Protein AF-A0A2M6Y3N1-F1 (afdb_monomer_lite)

Sequence (151 aa):
MEALLSRNYEGGIIRLTRPLAPGVSCVNVNDPTFSDLAGVLTGVKPVTYTPCSREKLPGFKALCEKLGLKYLPAEKFAGRNCFHMRRQKEVFFIGRDLKTLKTAALIWKNPSNIDRWSGMLGYPACCVRMHSEWLDTMGHGPDLVEMAFRN

Structure (mmCIF, N/CA/C/O backbone):
data_AF-A0A2M6Y3N1-F1
#
_entry.id   AF-A0A2M6Y3N1-F1
#
loop_
_atom_site.group_PDB
_atom_site.id
_atom_site.type_symbol
_atom_site.label_atom_id
_atom_site.label_alt_id
_atom_site.label_comp_id
_atom_site.label_asym_id
_atom_site.label_entity_id
_atom_site.label_seq_id
_atom_site.pdbx_PDB_ins_code
_atom_site.Cartn_x
_atom_site.Cartn_y
_atom_site.Cartn_z
_atom_site.occupancy
_atom_site.B_iso_or_equiv
_atom_site.auth_seq_id
_atom_site.auth_comp_id
_atom_site.auth_asym_id
_atom_site.auth_atom_id
_atom_site.pdbx_PDB_model_num
ATOM 1 N N . MET A 1 1 ? -20.185 0.373 -26.420 1.00 35.53 1 MET A N 1
ATOM 2 C CA . MET A 1 1 ? -19.435 0.305 -25.143 1.00 35.53 1 MET A CA 1
ATOM 3 C C . MET A 1 1 ? -19.287 1.678 -24.466 1.00 35.53 1 MET A C 1
ATOM 5 O O . MET A 1 1 ? -18.917 1.723 -23.304 1.00 35.53 1 MET A O 1
ATOM 9 N N . GLU A 1 2 ? -19.648 2.784 -25.131 1.00 28.80 2 GLU A N 1
ATOM 10 C CA . GLU A 1 2 ? -19.553 4.155 -24.587 1.00 28.80 2 GLU A CA 1
ATOM 11 C C . GLU A 1 2 ? -20.664 4.531 -23.583 1.00 28.80 2 GLU A C 1
ATOM 13 O O . GLU A 1 2 ? -20.460 5.373 -22.713 1.00 28.80 2 GLU A O 1
ATOM 18 N N . ALA A 1 3 ? -21.827 3.870 -23.626 1.00 30.92 3 ALA A N 1
ATOM 19 C CA . ALA A 1 3 ? -22.984 4.236 -22.798 1.00 30.92 3 ALA A CA 1
ATOM 20 C C . ALA A 1 3 ? -22.883 3.833 -21.308 1.00 30.92 3 ALA A C 1
ATOM 22 O O . ALA A 1 3 ? -23.647 4.335 -20.486 1.00 30.92 3 ALA A O 1
ATOM 23 N N . LEU A 1 4 ? -21.951 2.942 -20.940 1.00 33.91 4 LEU A N 1
ATOM 24 C CA . LEU A 1 4 ? -21.738 2.511 -19.547 1.00 33.91 4 LEU A CA 1
ATOM 25 C C . LEU A 1 4 ? -20.811 3.450 -18.760 1.00 33.91 4 LEU A C 1
ATOM 27 O O . LEU A 1 4 ? -20.816 3.421 -17.531 1.00 33.91 4 LEU A O 1
ATOM 31 N N . LEU A 1 5 ? -20.036 4.286 -19.456 1.00 39.22 5 LEU A N 1
ATOM 32 C CA . LEU A 1 5 ? -19.028 5.143 -18.837 1.00 39.22 5 LEU A CA 1
ATOM 33 C C . LEU A 1 5 ? -19.549 6.552 -18.536 1.00 39.22 5 LEU A C 1
ATOM 35 O O . LEU A 1 5 ? -19.059 7.168 -17.606 1.00 39.22 5 LEU A O 1
ATOM 39 N N . SER A 1 6 ? -20.568 7.069 -19.229 1.00 41.03 6 SER A N 1
ATOM 40 C CA . SER A 1 6 ? -20.973 8.478 -19.065 1.00 41.03 6 SER A CA 1
ATOM 41 C C . SER A 1 6 ? -21.808 8.784 -17.813 1.00 41.03 6 SER A C 1
ATOM 43 O O . SER A 1 6 ? -21.851 9.931 -17.381 1.00 41.03 6 SER A O 1
ATOM 45 N N . ARG A 1 7 ? -22.454 7.786 -17.188 1.00 43.94 7 ARG A N 1
ATOM 46 C CA . ARG A 1 7 ? -23.367 8.009 -16.042 1.00 43.94 7 ARG A CA 1
ATOM 47 C C . ARG A 1 7 ? -22.713 7.957 -14.657 1.00 43.94 7 ARG A C 1
ATOM 49 O O . ARG A 1 7 ? -23.372 8.266 -13.672 1.00 43.94 7 ARG A O 1
ATOM 56 N N . ASN A 1 8 ? -21.440 7.572 -14.568 1.00 49.50 8 ASN A N 1
ATOM 57 C CA . ASN A 1 8 ? -20.750 7.354 -13.288 1.00 49.50 8 ASN A CA 1
ATOM 58 C C . ASN A 1 8 ? -19.685 8.410 -12.959 1.00 49.50 8 ASN A C 1
ATOM 60 O O . ASN A 1 8 ? -18.940 8.205 -12.007 1.00 49.50 8 ASN A O 1
ATOM 64 N N . TYR A 1 9 ? -19.604 9.506 -13.720 1.00 44.91 9 TYR A N 1
ATOM 65 C CA . TYR A 1 9 ? -18.562 10.530 -13.594 1.00 44.91 9 TYR A CA 1
ATOM 66 C C . TYR A 1 9 ? -19.181 11.923 -13.429 1.00 44.91 9 TYR A C 1
ATOM 68 O O . TYR A 1 9 ? -19.105 12.760 -14.320 1.00 44.91 9 TYR A O 1
ATOM 76 N N . GLU A 1 10 ? -19.777 12.200 -12.272 1.00 48.34 10 GLU A N 1
ATOM 77 C CA . GLU A 1 10 ? -20.081 13.580 -11.874 1.00 48.34 10 GLU A CA 1
ATOM 78 C C . GLU A 1 10 ? -19.027 14.045 -10.861 1.00 48.34 10 GLU A C 1
ATOM 80 O O . GLU A 1 10 ? -18.773 13.382 -9.855 1.00 48.34 10 GLU A O 1
ATOM 85 N N . GLY A 1 11 ? -18.359 15.169 -11.144 1.00 56.72 11 GLY A N 1
ATOM 86 C CA . GLY A 1 11 ? -17.436 15.826 -10.205 1.00 56.72 11 GLY A CA 1
ATOM 87 C C . GLY A 1 11 ? -16.145 15.064 -9.875 1.00 56.72 11 GLY A C 1
ATOM 88 O O . GLY A 1 11 ? -15.519 15.337 -8.853 1.00 56.72 11 GLY A O 1
ATOM 89 N N . GLY A 1 12 ? -15.736 14.102 -10.708 1.00 63.59 12 GLY A N 1
ATOM 90 C CA . GLY A 1 12 ? -14.543 13.290 -10.454 1.00 63.59 12 GLY A CA 1
ATOM 91 C C . GLY A 1 12 ? -14.743 12.229 -9.369 1.00 63.59 12 GLY A C 1
ATOM 92 O O . GLY A 1 12 ? -13.796 11.859 -8.677 1.00 63.59 12 GLY A O 1
ATOM 93 N N . ILE A 1 13 ? -15.968 11.734 -9.202 1.00 66.75 13 ILE A N 1
ATOM 94 C CA . ILE A 1 13 ? -16.301 10.643 -8.287 1.00 66.75 13 ILE A CA 1
ATOM 95 C C . ILE A 1 13 ? -16.868 9.474 -9.096 1.00 66.75 13 ILE A C 1
ATOM 97 O O . ILE A 1 13 ? -17.867 9.644 -9.784 1.00 66.75 13 ILE A O 1
ATOM 101 N N . ILE A 1 14 ? -16.261 8.291 -8.975 1.00 65.88 14 ILE A N 1
ATOM 102 C CA . ILE A 1 14 ? -16.770 7.020 -9.501 1.00 65.88 14 ILE A CA 1
ATOM 103 C C . ILE A 1 14 ? -17.722 6.429 -8.469 1.00 65.88 14 ILE A C 1
ATOM 105 O O . ILE A 1 14 ? -17.310 6.077 -7.360 1.00 65.88 14 ILE A O 1
ATOM 109 N N . ARG A 1 15 ? -18.996 6.277 -8.833 1.00 75.00 15 ARG A N 1
ATOM 110 C CA . ARG A 1 15 ? -19.938 5.458 -8.059 1.00 75.00 15 ARG A CA 1
ATOM 111 C C . ARG A 1 15 ? -19.688 3.984 -8.353 1.00 75.00 15 ARG A C 1
ATOM 113 O O . ARG A 1 15 ? -19.623 3.567 -9.506 1.00 75.00 15 ARG A O 1
ATOM 120 N N . LEU A 1 16 ? -19.542 3.196 -7.299 1.00 68.75 16 LEU A N 1
ATOM 121 C CA . LEU A 1 16 ? -19.284 1.770 -7.398 1.00 68.75 16 LEU A CA 1
ATOM 122 C C . LEU A 1 16 ? -20.607 1.032 -7.606 1.00 68.75 16 LEU A C 1
ATOM 124 O O . LEU A 1 16 ? -21.568 1.248 -6.869 1.00 68.75 16 LEU A O 1
ATOM 128 N N . THR A 1 17 ? -20.648 0.124 -8.579 1.00 71.25 17 THR A N 1
ATOM 129 C CA . THR A 1 17 ? -21.826 -0.721 -8.850 1.00 71.25 17 THR A CA 1
ATOM 130 C C . THR A 1 17 ? -22.160 -1.657 -7.688 1.00 71.25 17 THR A C 1
ATOM 132 O O . THR A 1 17 ? -23.316 -2.032 -7.507 1.00 71.25 17 THR A O 1
ATOM 135 N N . ARG A 1 18 ? -21.160 -2.008 -6.873 1.00 69.44 18 ARG A N 1
ATOM 136 C CA . ARG A 1 18 ? -21.315 -2.653 -5.565 1.00 69.44 18 ARG A CA 1
ATOM 137 C C . ARG A 1 18 ? -20.438 -1.931 -4.538 1.00 69.44 18 ARG A C 1
ATOM 139 O O . ARG A 1 18 ? -19.281 -1.655 -4.856 1.00 69.44 18 ARG A O 1
ATOM 146 N N . PRO A 1 19 ? -20.938 -1.639 -3.323 1.00 69.69 19 PRO A N 1
ATOM 147 C CA . PRO A 1 19 ? -20.108 -1.064 -2.269 1.00 69.69 19 PRO A CA 1
ATOM 148 C C . PRO A 1 19 ? -18.912 -1.969 -1.941 1.00 69.69 19 PRO A C 1
ATOM 150 O O . PRO A 1 19 ? -19.077 -3.182 -1.832 1.00 69.69 19 PRO A O 1
ATOM 153 N N . LEU A 1 20 ? -17.724 -1.384 -1.751 1.00 68.50 20 LEU A N 1
ATOM 154 C CA . LEU A 1 20 ? -16.526 -2.126 -1.315 1.00 68.50 20 LEU A CA 1
ATOM 155 C C . LEU A 1 20 ? -16.633 -2.566 0.151 1.00 68.50 20 LEU A C 1
ATOM 157 O O . LEU A 1 20 ? -16.066 -3.579 0.545 1.00 68.50 20 LEU A O 1
ATOM 161 N N . ALA A 1 21 ? -17.364 -1.787 0.945 1.00 65.31 21 ALA A N 1
ATOM 162 C CA . ALA A 1 21 ? -17.727 -2.050 2.330 1.00 65.31 21 ALA A CA 1
ATOM 163 C C . ALA A 1 21 ? -18.967 -1.212 2.695 1.00 65.31 21 ALA A C 1
ATOM 165 O O . ALA A 1 21 ? -19.319 -0.286 1.949 1.00 65.31 21 ALA A O 1
ATOM 166 N N . PRO A 1 22 ? -19.626 -1.476 3.840 1.00 69.88 22 PRO A N 1
ATOM 167 C CA . PRO A 1 22 ? -20.684 -0.608 4.349 1.00 69.88 22 PRO A CA 1
ATOM 168 C C . PRO A 1 22 ? -20.238 0.863 4.400 1.00 69.88 22 PRO A C 1
ATOM 170 O O . PRO A 1 22 ? -19.264 1.225 5.061 1.00 69.88 22 PRO A O 1
ATOM 173 N N . GLY A 1 23 ? -20.940 1.724 3.659 1.00 69.62 23 GLY A N 1
ATOM 174 C CA . GLY A 1 23 ? -20.630 3.155 3.569 1.00 69.62 23 GLY A CA 1
ATOM 175 C C . GLY A 1 23 ? -19.465 3.532 2.643 1.00 69.62 23 GLY A C 1
ATOM 176 O O . GLY A 1 23 ? -19.049 4.687 2.672 1.00 69.62 23 GLY A O 1
ATOM 177 N N . VAL A 1 24 ? -18.948 2.605 1.825 1.00 70.81 24 VAL A N 1
ATOM 178 C CA . VAL A 1 24 ? -17.944 2.871 0.775 1.00 70.81 24 VAL A CA 1
ATOM 179 C C . VAL A 1 24 ? -18.531 2.501 -0.590 1.00 70.81 24 VAL A C 1
ATOM 181 O O . VAL A 1 24 ? -18.318 1.405 -1.107 1.00 70.81 24 VAL A O 1
ATOM 184 N N . SER A 1 25 ? -19.321 3.412 -1.159 1.00 77.31 25 SER A N 1
ATOM 185 C CA . SER A 1 25 ? -20.031 3.234 -2.439 1.00 77.31 25 SER A CA 1
ATOM 186 C C . SER A 1 25 ? -19.552 4.173 -3.548 1.00 77.31 25 SER A C 1
ATOM 188 O O . SER A 1 25 ? -20.066 4.127 -4.664 1.00 77.31 25 SER A O 1
ATOM 190 N N . CYS A 1 26 ? -18.567 5.022 -3.266 1.00 73.75 26 CYS A N 1
ATOM 191 C CA . CYS A 1 26 ? -17.975 5.918 -4.243 1.00 73.75 26 CYS A CA 1
ATOM 192 C C . CYS A 1 26 ? -16.493 6.165 -3.946 1.00 73.75 26 CYS A C 1
ATOM 194 O O . CYS A 1 26 ? -16.051 6.034 -2.804 1.00 73.75 26 CYS A O 1
ATOM 196 N N . VAL A 1 27 ? -15.733 6.515 -4.981 1.00 68.56 27 VAL A N 1
ATOM 197 C CA . VAL A 1 27 ? -14.300 6.832 -4.905 1.00 68.56 27 VAL A CA 1
ATOM 198 C C . VAL A 1 27 ? -13.961 8.004 -5.812 1.00 68.56 27 VAL A C 1
ATOM 200 O O . VAL A 1 27 ? -14.679 8.263 -6.769 1.00 68.56 27 VAL A O 1
ATOM 203 N N . ASN A 1 28 ? -12.881 8.730 -5.536 1.00 65.81 28 ASN A N 1
ATOM 204 C CA . ASN A 1 28 ? -12.460 9.838 -6.392 1.00 65.81 28 ASN A CA 1
ATOM 205 C C . ASN A 1 28 ? -11.634 9.317 -7.585 1.00 65.81 28 ASN A C 1
ATOM 207 O O . ASN A 1 28 ? -10.714 8.528 -7.389 1.00 65.81 28 ASN A O 1
ATOM 211 N N . VAL A 1 29 ? -11.932 9.773 -8.807 1.00 55.56 29 VAL A N 1
ATOM 212 C CA . VAL A 1 29 ? -11.215 9.397 -10.047 1.00 55.56 29 VAL A CA 1
ATOM 213 C C . VAL A 1 29 ? -9.748 9.816 -10.021 1.00 55.56 29 VAL A C 1
ATOM 215 O O . VAL A 1 29 ? -8.907 9.174 -10.638 1.00 55.56 29 VAL A O 1
ATOM 218 N N . ASN A 1 30 ? -9.444 10.896 -9.300 1.00 51.62 30 ASN A N 1
ATOM 219 C CA . ASN A 1 30 ? -8.103 11.443 -9.153 1.00 51.62 30 ASN A CA 1
ATOM 220 C C . ASN A 1 30 ? -7.402 10.895 -7.914 1.00 51.62 30 ASN A C 1
ATOM 222 O O . ASN A 1 30 ? -6.412 11.483 -7.479 1.00 51.62 30 ASN A O 1
ATOM 226 N N . ASP A 1 31 ? -7.921 9.832 -7.299 1.00 58.97 31 ASP A N 1
ATOM 227 C CA . ASP A 1 31 ? -7.184 9.123 -6.269 1.00 58.97 31 ASP A CA 1
ATOM 228 C C . ASP A 1 31 ? -6.217 8.145 -6.957 1.00 58.97 31 ASP A C 1
ATOM 230 O O . ASP A 1 31 ? -6.634 7.051 -7.349 1.00 58.97 31 ASP A O 1
ATOM 234 N N . PRO A 1 32 ? -4.925 8.504 -7.128 1.00 45.78 32 PRO A N 1
ATOM 235 C CA . PRO A 1 32 ? -3.952 7.632 -7.785 1.00 45.78 32 PRO A CA 1
ATOM 236 C C . PRO A 1 32 ? -3.752 6.318 -7.024 1.00 45.78 32 PRO A C 1
ATOM 238 O O . PRO A 1 32 ? -3.102 5.416 -7.535 1.00 45.78 32 PRO A O 1
ATOM 241 N N . THR A 1 33 ? -4.298 6.202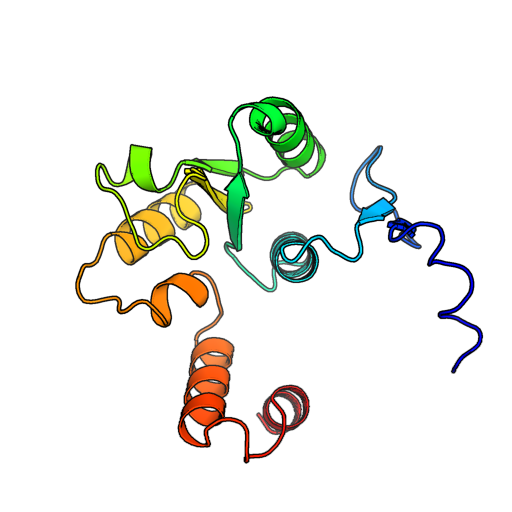 -5.808 1.00 61.62 33 THR A N 1
ATOM 242 C CA . THR A 1 33 ? -4.221 4.996 -4.990 1.00 61.62 33 THR A CA 1
ATOM 243 C C . THR A 1 33 ? -5.423 4.069 -5.146 1.00 61.62 33 THR A C 1
ATOM 245 O O . THR A 1 33 ? -5.412 2.986 -4.567 1.00 61.62 33 THR A O 1
ATOM 248 N N . PHE A 1 34 ? -6.440 4.426 -5.945 1.00 62.66 34 PHE A N 1
ATOM 249 C CA . PHE A 1 34 ? -7.643 3.600 -6.092 1.00 62.66 34 PHE A CA 1
ATOM 250 C C . PHE A 1 34 ? -7.379 2.258 -6.786 1.00 62.66 34 PHE A C 1
ATOM 252 O O . PHE A 1 34 ? -7.846 1.230 -6.298 1.00 62.66 34 PHE A O 1
ATOM 259 N N . SER A 1 35 ? -6.613 2.236 -7.882 1.00 61.47 35 SER A N 1
ATOM 260 C CA . SER A 1 35 ? -6.247 0.988 -8.574 1.00 61.47 35 SER A CA 1
ATOM 261 C C . SER A 1 35 ? -5.463 0.053 -7.654 1.00 61.47 35 SER A C 1
ATOM 263 O O . SER A 1 35 ? -5.746 -1.143 -7.572 1.00 61.47 35 SER A O 1
ATOM 265 N N . ASP A 1 36 ? -4.528 0.607 -6.886 1.00 70.75 36 ASP A N 1
ATOM 266 C CA . ASP A 1 36 ? -3.732 -0.176 -5.956 1.00 70.75 36 ASP A CA 1
ATOM 267 C C . ASP A 1 36 ? -4.532 -0.643 -4.734 1.00 70.75 36 ASP A C 1
ATOM 269 O O . ASP A 1 36 ? -4.355 -1.772 -4.275 1.00 70.75 36 ASP A O 1
ATOM 273 N N . LEU A 1 37 ? -5.441 0.193 -4.224 1.00 75.88 37 LEU A N 1
ATOM 274 C CA . LEU A 1 37 ? -6.369 -0.172 -3.158 1.00 75.88 37 LEU A CA 1
ATOM 275 C C . LEU A 1 37 ? -7.322 -1.276 -3.626 1.00 75.88 37 LEU A C 1
ATOM 277 O O . LEU A 1 37 ? -7.543 -2.235 -2.892 1.00 75.88 37 LEU A O 1
ATOM 281 N N . ALA A 1 38 ? -7.828 -1.198 -4.859 1.00 73.00 38 ALA A N 1
ATOM 282 C CA . ALA A 1 38 ? -8.616 -2.262 -5.474 1.00 73.00 38 ALA A CA 1
ATOM 283 C C . ALA A 1 38 ? -7.801 -3.560 -5.596 1.00 73.00 38 ALA A C 1
ATOM 285 O O . ALA A 1 38 ? -8.315 -4.635 -5.285 1.00 73.00 38 ALA A O 1
ATOM 286 N N . GLY A 1 39 ? -6.515 -3.472 -5.947 1.00 73.56 39 GLY A N 1
ATOM 287 C CA . GLY A 1 39 ? -5.594 -4.610 -5.929 1.00 73.56 39 GLY A CA 1
ATOM 288 C C . GLY A 1 39 ? -5.487 -5.267 -4.548 1.00 73.56 39 GLY A C 1
ATOM 289 O O . GLY A 1 39 ? -5.552 -6.490 -4.436 1.00 73.56 39 GLY A O 1
ATOM 290 N N . VAL A 1 40 ? -5.404 -4.475 -3.476 1.00 79.88 40 VAL A N 1
ATOM 291 C CA . VAL A 1 40 ? -5.380 -4.993 -2.093 1.00 79.88 40 VAL A CA 1
ATOM 292 C C . VAL A 1 40 ? -6.720 -5.595 -1.670 1.00 79.88 40 VAL A C 1
ATOM 294 O O . VAL A 1 40 ? -6.777 -6.650 -1.026 1.00 79.88 40 VAL A O 1
ATOM 297 N N . LEU A 1 41 ? -7.821 -4.957 -2.056 1.00 79.56 41 LEU A N 1
ATOM 298 C CA . LEU A 1 41 ? -9.169 -5.418 -1.739 1.00 79.56 41 LEU A CA 1
ATOM 299 C C . LEU A 1 41 ? -9.547 -6.692 -2.494 1.00 79.56 41 LEU A C 1
ATOM 301 O O . LEU A 1 41 ? -10.277 -7.508 -1.947 1.00 79.56 41 LEU A O 1
ATOM 305 N N . THR A 1 42 ? -9.020 -6.911 -3.694 1.00 76.25 42 THR A N 1
ATOM 306 C CA . THR A 1 42 ? -9.233 -8.145 -4.473 1.00 76.25 42 THR A CA 1
ATOM 307 C C . THR A 1 42 ? -8.231 -9.250 -4.134 1.00 76.25 42 THR A C 1
ATOM 309 O O . THR A 1 42 ? -8.415 -10.388 -4.550 1.00 76.25 42 THR A O 1
ATOM 312 N N . GLY A 1 43 ? -7.189 -8.943 -3.353 1.00 76.06 43 GLY A N 1
ATOM 313 C CA . GLY A 1 43 ? -6.123 -9.886 -3.006 1.00 76.06 43 GLY A CA 1
ATOM 314 C C . GLY A 1 43 ? -5.057 -10.054 -4.093 1.00 76.06 43 GLY A C 1
ATOM 315 O O . GLY A 1 43 ? -4.088 -10.773 -3.875 1.00 76.06 43 GLY A O 1
ATOM 316 N N . VAL A 1 44 ? -5.194 -9.356 -5.225 1.00 74.31 44 VAL A N 1
ATOM 317 C CA . VAL A 1 44 ? -4.193 -9.314 -6.302 1.00 74.31 44 VAL A CA 1
ATOM 318 C C . VAL A 1 44 ? -2.883 -8.694 -5.810 1.00 74.31 44 VAL A C 1
ATOM 320 O O . VAL A 1 44 ? -1.801 -9.121 -6.210 1.00 74.31 44 VAL A O 1
ATOM 323 N N . LYS A 1 45 ? -2.969 -7.705 -4.912 1.00 75.62 45 LYS A N 1
ATOM 324 C CA . LYS A 1 45 ? -1.809 -7.058 -4.293 1.00 75.62 45 LYS A CA 1
ATOM 325 C C . LYS A 1 45 ? -1.796 -7.317 -2.786 1.00 75.62 45 LYS A C 1
ATOM 327 O O . LYS A 1 45 ? -2.749 -6.958 -2.102 1.00 75.62 45 LYS A O 1
ATOM 332 N N . PRO A 1 46 ? -0.729 -7.887 -2.213 1.00 81.25 46 PRO A N 1
ATOM 333 C CA . PRO A 1 46 ? -0.620 -8.037 -0.763 1.00 81.25 46 PRO A CA 1
ATOM 334 C C . PRO A 1 46 ? -0.527 -6.703 -0.000 1.00 81.25 46 PRO A C 1
ATOM 336 O O . PRO A 1 46 ? -0.994 -6.623 1.140 1.00 81.25 46 PRO A O 1
ATOM 339 N N . VAL A 1 47 ? 0.085 -5.674 -0.602 1.00 85.62 47 VAL A N 1
ATOM 340 C CA . VAL A 1 47 ? 0.319 -4.350 0.002 1.00 85.62 47 VAL A CA 1
ATOM 341 C C . VAL A 1 47 ? 0.212 -3.257 -1.061 1.00 85.62 47 VAL A C 1
ATOM 343 O O . VAL A 1 47 ? 0.585 -3.464 -2.214 1.00 85.62 47 VAL A O 1
ATOM 346 N N . THR A 1 48 ? -0.261 -2.083 -0.654 1.00 84.75 48 THR A N 1
ATOM 347 C CA . THR A 1 48 ? -0.068 -0.817 -1.373 1.00 84.75 48 THR A CA 1
ATOM 348 C C . THR A 1 48 ? 0.481 0.256 -0.432 1.00 84.75 48 THR A C 1
ATOM 350 O O . THR A 1 48 ? 0.533 0.047 0.781 1.00 84.75 48 THR A O 1
ATOM 353 N N . TYR A 1 49 ? 0.873 1.409 -0.968 1.00 82.69 49 TYR A N 1
ATOM 354 C CA . TYR A 1 49 ? 1.241 2.581 -0.194 1.00 82.69 49 TYR A CA 1
ATOM 355 C C . TYR A 1 49 ? 0.443 3.818 -0.608 1.00 82.69 49 TYR A C 1
ATOM 357 O O . TYR A 1 49 ? 0.035 3.968 -1.756 1.00 82.69 49 TYR A O 1
ATOM 365 N N . THR A 1 50 ? 0.239 4.737 0.334 1.00 80.00 50 THR A N 1
ATOM 366 C CA . THR A 1 50 ? -0.341 6.051 0.052 1.00 80.00 50 THR A CA 1
ATOM 367 C C . THR A 1 50 ? 0.376 7.145 0.842 1.00 80.00 50 THR A C 1
ATOM 369 O O . THR A 1 50 ? 0.640 6.971 2.037 1.00 80.00 50 THR A O 1
ATOM 372 N N . PRO A 1 51 ? 0.718 8.282 0.214 1.00 80.38 51 PRO A N 1
ATOM 373 C CA . PRO A 1 51 ? 1.170 9.456 0.938 1.00 80.38 51 PRO A CA 1
ATOM 374 C C . PRO A 1 51 ? -0.033 10.172 1.577 1.00 80.38 51 PRO A C 1
ATOM 376 O O . PRO A 1 51 ? -0.871 10.753 0.879 1.00 80.38 51 PRO A O 1
ATOM 379 N N . CYS A 1 52 ? -0.093 10.204 2.907 1.00 81.94 52 CYS A N 1
ATOM 380 C CA . CYS A 1 52 ? -1.156 10.854 3.669 1.00 81.94 52 CYS A CA 1
ATOM 381 C C . CYS A 1 52 ? -0.631 12.107 4.384 1.00 81.94 52 CYS A C 1
ATOM 383 O O . CYS A 1 52 ? 0.442 12.100 4.985 1.00 81.94 52 CYS A O 1
ATOM 385 N N . SER A 1 53 ? -1.396 13.199 4.326 1.00 84.06 53 SER A N 1
ATOM 386 C CA . SER A 1 53 ? -1.129 14.377 5.157 1.00 84.06 53 SER A CA 1
ATOM 387 C C . SER A 1 53 ? -1.773 14.212 6.535 1.00 84.06 53 SER A C 1
ATOM 389 O O . SER A 1 53 ? -2.699 13.410 6.709 1.00 84.06 53 SER A O 1
ATOM 391 N N . ARG A 1 54 ? -1.296 14.970 7.526 1.00 84.50 54 ARG A N 1
ATOM 392 C CA . ARG A 1 54 ? -1.759 14.856 8.916 1.00 84.50 54 ARG A CA 1
ATOM 393 C C . ARG A 1 54 ? -3.248 15.180 9.057 1.00 84.50 54 ARG A C 1
ATOM 395 O O . ARG A 1 54 ? -3.937 14.529 9.836 1.00 84.50 54 ARG A O 1
ATOM 402 N N . GLU A 1 55 ? -3.752 16.119 8.262 1.00 84.88 55 GLU A N 1
ATOM 403 C CA . GL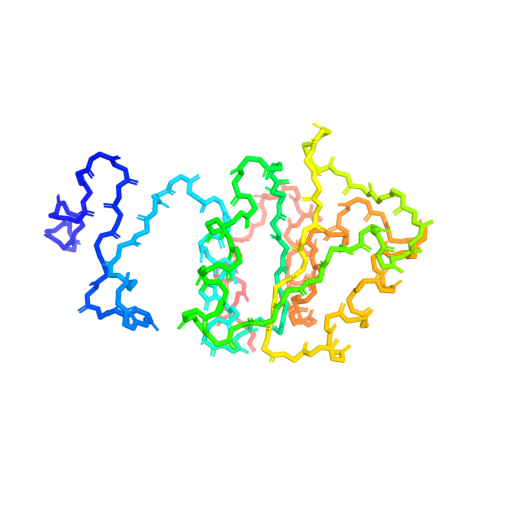U A 1 55 ? -5.158 16.543 8.256 1.00 84.88 55 GLU A CA 1
ATOM 404 C C . GLU A 1 55 ? -6.080 15.439 7.723 1.00 84.88 55 GLU A C 1
ATOM 406 O O . GLU A 1 55 ? -7.211 15.293 8.179 1.00 84.88 55 GLU A O 1
ATOM 411 N N . LYS A 1 56 ? -5.595 14.628 6.772 1.00 81.19 56 LYS A N 1
ATOM 412 C CA . LYS A 1 56 ? -6.365 13.535 6.155 1.00 81.19 56 LYS A CA 1
ATOM 413 C C . LYS A 1 56 ? -6.274 12.215 6.924 1.00 81.19 56 LYS A C 1
ATOM 415 O O . LYS A 1 56 ? -7.054 11.299 6.657 1.00 81.19 56 LYS A O 1
ATOM 420 N N . LEU A 1 57 ? -5.364 12.118 7.895 1.00 84.75 57 LEU A N 1
ATOM 421 C CA . LEU A 1 57 ? -5.092 10.891 8.642 1.00 84.75 57 LEU A CA 1
ATOM 422 C C . LEU A 1 57 ? -6.331 10.307 9.355 1.00 84.75 57 LEU A C 1
ATOM 424 O O . LEU A 1 57 ? -6.517 9.095 9.262 1.00 84.75 57 LEU A O 1
ATOM 428 N N . PRO A 1 58 ? -7.207 11.085 10.027 1.00 85.25 58 PRO A N 1
ATOM 429 C CA . PRO A 1 58 ? -8.402 10.520 10.663 1.00 85.25 58 PRO A CA 1
ATOM 430 C C . PRO A 1 58 ? -9.341 9.825 9.667 1.00 85.25 58 PRO A C 1
ATOM 432 O O . PRO A 1 58 ? -9.780 8.703 9.913 1.00 85.25 58 PRO A O 1
ATOM 435 N N . GLY A 1 59 ? -9.591 10.453 8.511 1.00 81.06 59 GLY A N 1
ATOM 436 C CA . GLY A 1 59 ? -10.430 9.880 7.455 1.00 81.06 59 GLY A CA 1
ATOM 437 C C . GLY A 1 59 ? -9.816 8.624 6.837 1.00 81.06 59 GLY A C 1
ATOM 438 O O . GLY A 1 59 ? -10.514 7.638 6.616 1.00 81.06 59 GLY A O 1
ATOM 439 N N . PHE A 1 60 ? -8.497 8.625 6.636 1.00 84.31 60 PHE A N 1
ATOM 440 C CA . PHE A 1 60 ? -7.753 7.453 6.180 1.00 84.31 60 PHE A CA 1
ATOM 441 C C . PHE A 1 60 ? -7.882 6.264 7.147 1.00 84.31 60 PHE A C 1
ATOM 443 O O . PHE A 1 60 ? -8.186 5.153 6.718 1.00 84.31 60 PHE A O 1
ATOM 450 N N . LYS A 1 61 ? -7.727 6.494 8.458 1.00 86.56 61 LYS A N 1
ATOM 451 C CA . LYS A 1 61 ? -7.878 5.442 9.478 1.00 86.56 61 LYS A CA 1
ATOM 452 C C . LYS A 1 61 ? -9.278 4.831 9.467 1.00 86.56 61 LYS A C 1
ATOM 454 O O . LYS A 1 61 ? -9.400 3.609 9.454 1.00 86.56 61 LYS A O 1
ATOM 459 N N . ALA A 1 62 ? -10.306 5.678 9.417 1.00 81.25 62 ALA A N 1
ATOM 460 C CA . ALA A 1 62 ? -11.696 5.238 9.351 1.00 81.25 62 ALA A CA 1
ATOM 461 C C . ALA A 1 62 ? -11.991 4.439 8.069 1.00 81.25 62 ALA A C 1
ATOM 463 O O . ALA A 1 62 ? -12.749 3.471 8.099 1.00 81.25 62 ALA A O 1
ATOM 464 N N . LEU A 1 63 ? -11.382 4.816 6.939 1.00 81.19 63 LEU A N 1
ATOM 465 C CA . LEU A 1 63 ? -11.500 4.066 5.690 1.00 81.19 63 LEU A CA 1
ATOM 466 C C . LEU A 1 63 ? -10.862 2.676 5.805 1.00 81.19 63 LEU A C 1
ATOM 468 O O . LEU A 1 63 ? -11.497 1.692 5.433 1.00 81.19 63 LEU A O 1
ATOM 472 N N . CYS A 1 64 ? -9.640 2.577 6.340 1.00 86.38 64 CYS A N 1
ATOM 473 C CA . CYS A 1 64 ? -8.987 1.286 6.557 1.00 86.38 64 CYS A CA 1
ATOM 474 C C . CYS A 1 64 ? -9.820 0.376 7.466 1.00 86.38 64 CYS A C 1
ATOM 476 O O . CYS A 1 64 ? -10.016 -0.787 7.131 1.00 86.38 64 CYS A O 1
ATOM 478 N N . GLU A 1 65 ? -10.357 0.911 8.563 1.00 87.12 65 GLU A N 1
ATOM 479 C CA . GLU A 1 65 ? -11.216 0.165 9.486 1.00 87.12 65 GLU A CA 1
ATOM 480 C C . GLU A 1 65 ? -12.469 -0.384 8.790 1.00 87.12 65 GLU A C 1
ATOM 482 O O . GLU A 1 65 ? -12.726 -1.586 8.851 1.00 87.12 65 GLU A O 1
ATOM 487 N N . LYS A 1 66 ? -13.195 0.458 8.042 1.00 81.25 66 LYS A N 1
ATOM 488 C CA . LYS A 1 66 ? -14.385 0.037 7.279 1.00 81.25 66 LYS A CA 1
ATOM 489 C C . LYS A 1 66 ? -14.083 -1.051 6.254 1.00 81.25 66 LYS A C 1
ATOM 491 O O . LYS A 1 66 ? -14.918 -1.917 6.015 1.00 81.25 66 LYS A O 1
ATOM 496 N N . LEU A 1 67 ? -12.906 -0.995 5.639 1.00 82.50 67 LEU A N 1
ATOM 497 C CA . LEU A 1 67 ? -12.462 -1.959 4.635 1.00 82.50 67 LEU A CA 1
ATOM 498 C C . LEU A 1 67 ? -11.813 -3.216 5.243 1.00 82.50 67 LEU A C 1
ATOM 500 O O . LEU A 1 67 ? -11.379 -4.090 4.495 1.00 82.50 67 LEU A O 1
ATOM 504 N N . GLY A 1 68 ? -11.704 -3.315 6.575 1.00 86.62 68 GLY A N 1
ATOM 505 C CA . GLY A 1 68 ? -11.006 -4.420 7.239 1.00 86.62 68 GLY A CA 1
ATOM 506 C C . GLY A 1 68 ? -9.508 -4.473 6.911 1.00 86.62 68 GLY A C 1
ATOM 507 O O . GLY A 1 68 ? -8.897 -5.542 6.922 1.00 86.62 68 GLY A O 1
ATOM 508 N N . LEU A 1 69 ? -8.914 -3.326 6.577 1.00 90.06 69 LEU A N 1
ATOM 509 C CA . LEU A 1 69 ? -7.509 -3.185 6.218 1.00 90.06 69 LEU A CA 1
ATOM 510 C C . LEU A 1 69 ? -6.686 -2.701 7.409 1.00 90.06 69 LEU A C 1
ATOM 512 O O . LEU A 1 69 ? -7.119 -1.899 8.236 1.00 90.06 69 LEU A O 1
ATOM 516 N N . LYS A 1 70 ? -5.439 -3.154 7.451 1.00 93.69 70 LYS A N 1
ATOM 517 C CA . LYS A 1 70 ? -4.405 -2.669 8.360 1.00 93.69 70 LYS A CA 1
ATOM 518 C C . LYS A 1 70 ? -3.574 -1.613 7.645 1.00 93.69 70 LYS A C 1
ATOM 520 O O . LYS A 1 70 ? -3.419 -1.653 6.423 1.00 93.69 70 LYS A O 1
ATOM 525 N N . TYR 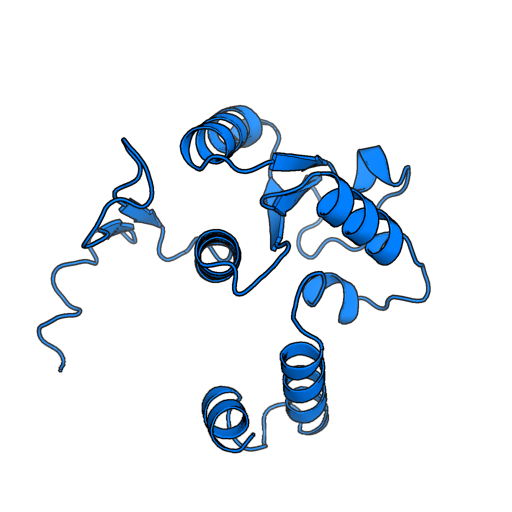A 1 71 ? -3.005 -0.698 8.420 1.00 92.25 71 TYR A N 1
ATOM 526 C CA . TYR A 1 71 ? -2.070 0.295 7.910 1.00 92.25 71 TYR A CA 1
ATOM 527 C C . TYR A 1 71 ? -0.830 0.412 8.799 1.00 92.25 71 TYR A C 1
ATOM 529 O O . TYR A 1 71 ? -0.877 0.123 9.996 1.00 92.25 71 TYR A O 1
ATOM 537 N N . LEU A 1 72 ? 0.287 0.838 8.211 1.00 92.12 72 LEU A N 1
ATOM 538 C CA . LEU A 1 72 ? 1.571 1.005 8.889 1.00 92.12 72 LEU A CA 1
ATOM 539 C C . LEU A 1 72 ? 2.251 2.300 8.409 1.00 92.12 72 LEU A C 1
ATOM 541 O O . LEU A 1 72 ? 2.512 2.406 7.211 1.00 92.12 72 LEU A O 1
ATOM 545 N N . PRO A 1 73 ? 2.565 3.269 9.294 1.00 90.12 73 PRO A N 1
ATOM 546 C CA . PRO A 1 73 ? 3.394 4.419 8.935 1.00 90.12 73 PRO A CA 1
ATOM 547 C C . PRO A 1 73 ? 4.815 3.924 8.662 1.00 90.12 73 PRO A C 1
ATOM 549 O O . PRO A 1 73 ? 5.541 3.520 9.576 1.00 90.12 73 PRO A O 1
ATOM 552 N N . ALA A 1 74 ? 5.180 3.872 7.389 1.00 83.69 74 ALA A N 1
ATOM 553 C CA . ALA A 1 74 ? 6.294 3.054 6.941 1.00 83.69 74 ALA A CA 1
ATOM 554 C C . ALA A 1 74 ? 7.646 3.618 7.410 1.00 83.69 74 ALA A C 1
ATOM 556 O O . ALA A 1 74 ? 8.505 2.863 7.857 1.00 83.69 74 ALA A O 1
ATOM 557 N N . GLU A 1 75 ? 7.798 4.941 7.439 1.00 79.69 75 GLU A N 1
ATOM 558 C CA . GLU A 1 75 ? 9.025 5.620 7.883 1.00 79.69 75 GLU A CA 1
ATOM 559 C C . GLU A 1 75 ? 9.197 5.591 9.398 1.00 79.69 75 GLU A C 1
ATOM 561 O O . GLU A 1 75 ? 10.281 5.290 9.902 1.00 79.69 75 GLU A O 1
ATOM 566 N N . LYS A 1 76 ? 8.101 5.812 10.135 1.00 86.56 76 LYS A N 1
ATOM 567 C CA . LYS A 1 76 ? 8.080 5.687 11.595 1.00 86.56 76 LYS A CA 1
ATOM 568 C C . LYS A 1 76 ? 8.445 4.271 12.035 1.00 86.56 76 LYS A C 1
ATOM 570 O O . LYS A 1 76 ? 9.160 4.103 13.017 1.00 86.56 76 LYS A O 1
ATOM 575 N N . PHE A 1 77 ? 7.967 3.258 11.313 1.00 87.00 77 PHE A N 1
ATOM 576 C CA . PHE A 1 77 ? 8.324 1.867 11.582 1.00 87.00 77 PHE A CA 1
ATOM 577 C C . PHE A 1 77 ? 9.769 1.547 11.174 1.00 87.00 77 PHE A C 1
ATOM 579 O O . PHE A 1 77 ? 10.487 0.881 11.915 1.00 87.00 77 PHE A O 1
ATOM 586 N N . ALA A 1 78 ? 10.212 2.022 10.009 1.00 78.44 78 ALA A N 1
ATOM 587 C CA . ALA A 1 78 ? 11.558 1.768 9.504 1.00 78.44 78 ALA A CA 1
ATOM 588 C C . ALA A 1 78 ? 12.653 2.544 10.264 1.00 78.44 78 ALA A C 1
ATOM 590 O O . ALA A 1 78 ? 13.827 2.161 10.202 1.00 78.44 78 ALA A O 1
ATOM 591 N N . GLY A 1 79 ? 12.286 3.614 10.978 1.00 79.25 79 GLY A N 1
ATOM 592 C CA . GLY A 1 79 ? 13.210 4.507 11.677 1.00 79.25 79 GLY A CA 1
ATOM 593 C C . GLY A 1 79 ? 14.062 5.349 10.725 1.00 79.25 79 GLY A C 1
ATOM 594 O O . GLY A 1 79 ? 15.168 5.740 11.085 1.00 79.25 79 GLY A O 1
ATOM 595 N N . ARG A 1 80 ? 13.594 5.567 9.489 1.00 71.94 80 ARG A N 1
ATOM 596 C CA . ARG A 1 80 ? 14.274 6.396 8.487 1.00 71.94 80 ARG A CA 1
ATOM 597 C C . ARG A 1 80 ? 13.276 7.019 7.519 1.00 71.94 80 ARG A C 1
ATOM 599 O O . ARG A 1 80 ? 12.263 6.393 7.204 1.00 71.94 80 ARG A O 1
ATOM 606 N N . ASN A 1 81 ? 13.640 8.177 6.976 1.00 67.06 81 ASN A N 1
ATOM 607 C CA . ASN A 1 81 ? 12.959 8.728 5.812 1.00 67.06 81 ASN A CA 1
ATOM 608 C C . ASN A 1 81 ? 13.294 7.866 4.593 1.00 67.06 81 ASN A C 1
ATOM 610 O O . ASN A 1 81 ? 14.448 7.478 4.386 1.00 67.06 81 ASN A O 1
ATOM 614 N N . CYS A 1 82 ? 12.280 7.527 3.818 1.00 64.44 82 CYS A N 1
ATOM 615 C CA . CYS A 1 82 ? 12.402 6.747 2.599 1.00 64.44 82 CYS A CA 1
ATOM 616 C C . CYS A 1 82 ? 12.150 7.652 1.387 1.00 64.44 82 CYS A C 1
ATOM 618 O O . CYS A 1 82 ? 11.932 8.856 1.509 1.00 64.44 82 CYS A O 1
ATOM 620 N N . PHE A 1 83 ? 12.233 7.096 0.181 1.00 65.19 83 PHE A N 1
ATOM 621 C CA . PHE A 1 83 ? 11.964 7.875 -1.021 1.00 65.19 83 PHE A CA 1
ATOM 622 C C . PHE A 1 83 ? 10.498 8.337 -1.060 1.00 65.19 83 PHE A C 1
ATOM 624 O O . PHE A 1 83 ? 9.583 7.513 -1.049 1.00 65.19 83 PHE A O 1
ATOM 631 N N . HIS A 1 84 ? 10.269 9.650 -1.158 1.00 64.00 84 HIS A N 1
ATOM 632 C CA . HIS A 1 84 ? 8.935 10.222 -1.340 1.00 64.00 84 HIS A CA 1
ATOM 633 C C . HIS A 1 84 ? 8.758 10.732 -2.769 1.00 64.00 84 HIS A C 1
ATOM 635 O O . HIS A 1 84 ? 9.455 1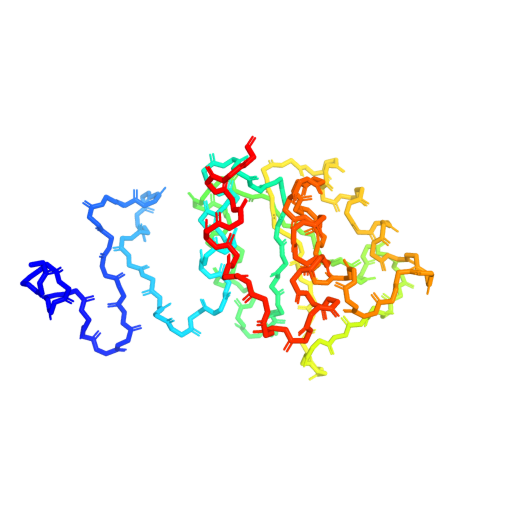1.655 -3.189 1.00 64.00 84 HIS A O 1
ATOM 641 N N . MET A 1 85 ? 7.714 10.266 -3.460 1.00 56.78 85 MET A N 1
ATOM 642 C CA . MET A 1 85 ? 7.272 10.910 -4.706 1.00 56.78 85 MET A CA 1
ATOM 643 C C . MET A 1 85 ? 6.726 12.328 -4.474 1.00 56.78 85 MET A C 1
ATOM 645 O O . MET A 1 85 ? 6.749 13.164 -5.370 1.00 56.78 85 MET A O 1
ATOM 649 N N . ARG A 1 86 ? 6.219 12.614 -3.266 1.00 59.09 86 ARG A N 1
ATOM 650 C CA . ARG A 1 86 ? 5.781 13.950 -2.842 1.00 59.09 86 ARG A CA 1
ATOM 651 C C . ARG A 1 86 ? 6.392 14.265 -1.484 1.00 59.09 86 ARG A C 1
ATOM 653 O O . ARG A 1 86 ? 5.918 13.770 -0.461 1.00 59.09 86 ARG A O 1
ATOM 660 N N . ARG A 1 87 ? 7.452 15.076 -1.488 1.00 58.84 87 ARG A N 1
ATOM 661 C CA . ARG A 1 87 ? 8.081 15.600 -0.267 1.00 58.84 87 ARG A CA 1
ATOM 662 C C . ARG A 1 87 ? 6.990 16.294 0.572 1.00 58.84 87 ARG A C 1
ATOM 664 O O . ARG A 1 87 ? 6.163 16.986 -0.013 1.00 58.84 87 ARG A O 1
ATOM 671 N N . GLN A 1 88 ? 6.978 16.091 1.896 1.00 66.38 88 GLN A N 1
ATOM 672 C CA . GLN A 1 88 ? 6.003 16.593 2.903 1.00 66.38 88 GLN A CA 1
ATOM 673 C C . GLN A 1 88 ? 4.812 15.687 3.289 1.00 66.38 88 GLN A C 1
ATOM 675 O O . GLN A 1 88 ? 4.049 16.062 4.177 1.00 66.38 88 GLN A O 1
ATOM 680 N N . LYS A 1 89 ? 4.631 14.502 2.694 1.00 76.06 89 LYS A N 1
ATOM 681 C CA . LYS A 1 89 ? 3.583 13.553 3.130 1.00 76.06 89 LYS A CA 1
ATOM 682 C C . LYS A 1 89 ? 4.185 12.298 3.752 1.00 76.06 89 LYS A C 1
ATOM 684 O O . LYS A 1 89 ? 5.106 11.726 3.173 1.00 76.06 89 LYS A O 1
ATOM 689 N N . GLU A 1 90 ? 3.623 11.857 4.878 1.00 81.81 90 GLU A N 1
ATOM 690 C CA . GLU A 1 90 ? 3.989 10.585 5.510 1.00 81.81 90 GLU A CA 1
ATOM 691 C C . GLU A 1 90 ? 3.440 9.432 4.665 1.00 81.81 90 GLU A C 1
ATOM 693 O O . GLU A 1 90 ? 2.291 9.463 4.212 1.00 81.81 90 GLU A O 1
ATOM 698 N N . VAL A 1 91 ? 4.266 8.419 4.422 1.00 84.12 91 VAL A N 1
ATOM 699 C CA . VAL A 1 91 ? 3.867 7.254 3.630 1.00 84.12 91 VAL A CA 1
ATOM 700 C C . VAL A 1 91 ? 3.309 6.168 4.541 1.00 84.12 91 VAL A C 1
ATOM 702 O O . VAL A 1 91 ? 3.963 5.716 5.483 1.00 84.12 91 VAL A O 1
ATOM 705 N N . PHE A 1 92 ? 2.104 5.711 4.215 1.00 86.94 92 PHE A N 1
ATOM 706 C CA . PHE A 1 92 ? 1.437 4.606 4.887 1.00 86.94 92 PHE A CA 1
ATOM 707 C C . PHE A 1 92 ? 1.370 3.399 3.969 1.00 86.94 92 PHE A C 1
ATOM 709 O O . PHE A 1 92 ? 0.917 3.517 2.835 1.00 86.94 92 PHE A O 1
ATOM 716 N N . PHE A 1 93 ? 1.760 2.235 4.476 1.00 89.06 93 PHE A N 1
ATOM 717 C CA . PHE A 1 93 ? 1.477 0.958 3.830 1.00 89.06 93 PHE A CA 1
ATOM 718 C C . PHE A 1 93 ? 0.108 0.453 4.256 1.00 89.06 93 PHE A C 1
ATOM 720 O O . PHE A 1 93 ? -0.257 0.606 5.417 1.00 89.06 93 PHE A O 1
ATOM 727 N N . ILE A 1 94 ? -0.632 -0.143 3.323 1.00 89.69 94 ILE A N 1
ATOM 728 C CA . ILE A 1 94 ? -2.002 -0.634 3.490 1.00 89.69 94 ILE A CA 1
ATOM 729 C C . ILE A 1 94 ? -2.061 -2.080 3.010 1.00 89.69 94 ILE A C 1
ATOM 731 O O . ILE A 1 94 ? -1.540 -2.402 1.944 1.00 89.69 94 ILE A O 1
ATOM 735 N N . GLY A 1 95 ? -2.689 -2.959 3.785 1.00 90.25 95 GLY A N 1
ATOM 736 C CA . GLY A 1 95 ? -2.767 -4.386 3.475 1.00 90.25 95 GLY A CA 1
ATOM 737 C C . GLY A 1 95 ? -3.720 -5.116 4.411 1.00 90.25 95 GLY A C 1
ATOM 738 O O . GLY A 1 95 ? -4.231 -4.540 5.367 1.00 90.25 95 GLY A O 1
ATOM 739 N N . ARG A 1 96 ? -3.962 -6.404 4.162 1.00 89.69 96 ARG A N 1
ATOM 740 C CA . ARG A 1 96 ? -4.850 -7.226 5.011 1.00 89.69 96 ARG A CA 1
ATOM 741 C C . ARG A 1 96 ? -4.156 -7.758 6.270 1.00 89.69 96 ARG A C 1
ATOM 743 O O . ARG A 1 96 ? -4.789 -7.987 7.299 1.00 89.69 96 ARG A O 1
ATOM 750 N N . ASP A 1 97 ? -2.840 -7.937 6.203 1.00 90.56 97 ASP A N 1
ATOM 751 C CA . ASP A 1 97 ? -2.036 -8.537 7.264 1.00 90.56 97 ASP A CA 1
ATOM 752 C C . ASP A 1 97 ? -0.864 -7.635 7.688 1.00 90.56 97 ASP A C 1
ATOM 754 O O . ASP A 1 97 ? -0.212 -6.988 6.874 1.00 90.56 97 ASP A O 1
ATOM 758 N N . LEU A 1 98 ? -0.583 -7.620 8.994 1.00 90.75 98 LEU A N 1
ATOM 759 C CA . LEU A 1 98 ? 0.450 -6.776 9.582 1.00 90.75 98 LEU A CA 1
ATOM 760 C C . LEU A 1 98 ? 1.854 -7.337 9.339 1.00 90.75 98 LEU A C 1
ATOM 762 O O . LEU A 1 98 ? 2.796 -6.555 9.231 1.00 90.75 98 LEU A O 1
ATOM 766 N N . LYS A 1 99 ? 2.020 -8.665 9.264 1.00 89.94 99 LYS A N 1
ATOM 767 C CA . LYS A 1 99 ? 3.325 -9.283 8.994 1.00 89.94 99 LYS A CA 1
ATOM 768 C C . LYS A 1 99 ? 3.810 -8.880 7.601 1.00 89.94 99 LYS A C 1
ATOM 770 O O . LYS A 1 99 ? 4.924 -8.379 7.484 1.00 89.94 99 LYS A O 1
ATOM 775 N N . THR A 1 100 ? 2.951 -8.965 6.591 1.00 87.62 100 THR A N 1
ATOM 776 C CA . THR A 1 100 ? 3.240 -8.509 5.228 1.00 87.62 100 THR A CA 1
ATOM 777 C C . THR A 1 100 ? 3.575 -7.018 5.184 1.00 87.62 100 THR A C 1
ATOM 779 O O . THR A 1 100 ? 4.551 -6.635 4.541 1.00 87.62 100 THR A O 1
ATOM 782 N N . LEU A 1 101 ? 2.842 -6.169 5.916 1.00 89.31 101 LEU A N 1
ATOM 783 C CA . LEU A 1 101 ? 3.143 -4.732 5.982 1.00 89.31 101 LEU A CA 1
ATOM 784 C C . LEU A 1 101 ? 4.518 -4.440 6.586 1.00 89.31 101 LEU A C 1
ATOM 786 O O . LEU A 1 101 ? 5.248 -3.589 6.080 1.00 89.31 101 LEU A O 1
ATOM 790 N N . LYS A 1 102 ? 4.895 -5.160 7.646 1.00 89.25 102 LYS A N 1
ATOM 791 C CA . LYS A 1 102 ? 6.221 -5.030 8.261 1.00 89.25 102 LYS A CA 1
ATOM 792 C C . LYS A 1 102 ? 7.323 -5.490 7.311 1.00 89.25 102 LYS A C 1
ATOM 794 O O . LYS A 1 102 ? 8.328 -4.797 7.180 1.00 89.25 102 LYS A O 1
ATOM 799 N N . THR A 1 103 ? 7.130 -6.615 6.620 1.00 85.75 103 THR A N 1
ATOM 800 C CA . THR A 1 103 ? 8.071 -7.097 5.598 1.00 85.75 103 THR A CA 1
ATOM 801 C C . THR A 1 103 ? 8.243 -6.068 4.485 1.00 85.75 103 THR A C 1
ATOM 803 O O . THR A 1 103 ? 9.374 -5.730 4.147 1.00 85.75 103 THR A O 1
ATOM 806 N N . ALA A 1 104 ? 7.143 -5.504 3.980 1.00 83.75 104 ALA A N 1
ATOM 807 C CA . ALA A 1 104 ? 7.190 -4.428 3.000 1.00 83.75 104 ALA A CA 1
ATOM 808 C C . ALA A 1 104 ? 7.984 -3.223 3.535 1.00 83.75 104 ALA A C 1
ATOM 810 O O . ALA A 1 104 ? 8.877 -2.727 2.856 1.00 83.75 104 ALA A O 1
ATOM 811 N N . ALA A 1 105 ? 7.731 -2.775 4.771 1.00 83.75 105 ALA A N 1
ATOM 812 C CA . ALA A 1 105 ? 8.442 -1.632 5.361 1.00 83.75 105 ALA A CA 1
ATOM 813 C C . ALA A 1 105 ? 9.950 -1.871 5.498 1.00 83.75 105 ALA A C 1
ATOM 815 O O . ALA A 1 105 ? 10.741 -0.966 5.243 1.00 83.75 105 ALA A O 1
ATOM 816 N N . LEU A 1 106 ? 10.366 -3.093 5.835 1.00 82.25 106 LEU A N 1
ATOM 817 C CA . LEU A 1 106 ? 11.781 -3.463 5.905 1.00 82.25 106 LEU A CA 1
ATOM 818 C C . LEU A 1 106 ? 12.439 -3.534 4.524 1.00 82.25 106 LEU A C 1
ATOM 820 O O . LEU A 1 106 ? 13.562 -3.064 4.367 1.00 82.25 106 LEU A O 1
ATOM 824 N N . ILE A 1 107 ? 11.743 -4.068 3.518 1.00 79.12 107 ILE A N 1
ATOM 825 C CA . ILE A 1 107 ? 12.227 -4.062 2.131 1.00 79.12 107 ILE A CA 1
ATOM 826 C C . ILE A 1 107 ? 12.385 -2.616 1.659 1.00 79.12 107 ILE A C 1
ATOM 828 O O . ILE A 1 107 ? 13.430 -2.244 1.136 1.00 79.12 107 ILE A O 1
ATOM 832 N N . TRP A 1 108 ? 11.401 -1.759 1.917 1.00 76.00 108 TRP A N 1
ATOM 833 C CA . TRP A 1 108 ? 11.468 -0.340 1.567 1.00 76.00 108 TRP A CA 1
ATOM 834 C C . TRP A 1 108 ? 12.594 0.412 2.294 1.00 76.00 108 TRP A C 1
ATOM 836 O O . TRP A 1 108 ? 13.185 1.353 1.759 1.00 76.00 108 TRP A O 1
ATOM 846 N N . LYS A 1 109 ? 12.965 -0.055 3.492 1.00 74.69 109 LYS A N 1
ATOM 847 C CA . LYS A 1 109 ? 14.143 0.397 4.239 1.00 74.69 109 LYS A CA 1
ATOM 848 C C . LYS A 1 109 ? 15.476 -0.028 3.599 1.00 74.69 109 LYS A C 1
ATOM 850 O O . LYS A 1 109 ? 16.525 0.430 4.035 1.00 74.69 109 LYS A O 1
ATOM 855 N N . ASN A 1 110 ? 15.519 -0.875 2.580 1.00 72.06 110 ASN A N 1
ATOM 856 C CA . ASN A 1 110 ? 16.800 -1.236 1.983 1.00 72.06 110 ASN A CA 1
ATOM 857 C C . ASN A 1 110 ? 17.346 -0.064 1.131 1.00 72.06 110 ASN A C 1
ATOM 859 O O . ASN A 1 110 ? 16.660 0.369 0.210 1.00 72.06 110 ASN A O 1
ATOM 863 N N . PRO A 1 111 ? 18.537 0.504 1.411 1.00 64.81 111 PRO A N 1
ATOM 864 C CA . PRO A 1 111 ? 19.137 1.539 0.562 1.00 64.81 111 PRO A CA 1
ATOM 865 C C . PRO A 1 111 ? 19.502 1.047 -0.849 1.00 64.81 111 PRO A C 1
ATOM 867 O O . PRO A 1 111 ? 19.633 1.869 -1.747 1.00 64.81 111 PRO A O 1
ATOM 870 N N . SER A 1 112 ? 19.628 -0.268 -1.069 1.00 65.88 112 SER A N 1
ATOM 871 C CA . SER A 1 112 ? 19.810 -0.836 -2.411 1.00 65.88 112 SER A CA 1
ATOM 872 C C . SER A 1 112 ? 18.524 -0.831 -3.243 1.00 65.88 112 SER A C 1
ATOM 874 O O . SER A 1 112 ? 18.581 -1.044 -4.452 1.00 65.88 112 SER A O 1
ATOM 876 N N . ASN A 1 113 ? 17.360 -0.616 -2.617 1.00 64.50 113 ASN A N 1
ATOM 877 C CA . ASN A 1 113 ? 16.125 -0.396 -3.353 1.00 64.50 113 ASN A CA 1
ATOM 878 C C . ASN A 1 113 ? 16.140 1.029 -3.895 1.00 64.50 113 ASN A C 1
ATOM 880 O O . ASN A 1 113 ? 15.834 1.985 -3.185 1.00 64.50 113 ASN A O 1
ATOM 884 N N . ILE A 1 114 ? 16.508 1.145 -5.168 1.00 57.59 114 ILE A N 1
ATOM 885 C CA . ILE A 1 114 ? 16.426 2.397 -5.917 1.00 57.59 114 ILE A CA 1
ATOM 886 C C . ILE A 1 114 ? 14.963 2.865 -6.013 1.00 57.59 114 ILE A C 1
ATOM 888 O O . ILE A 1 114 ? 14.032 2.061 -5.909 1.00 57.59 114 ILE A O 1
ATOM 892 N N . ASP A 1 115 ? 14.764 4.150 -6.297 1.00 55.19 115 ASP A N 1
ATOM 893 C CA . ASP A 1 115 ? 13.464 4.844 -6.360 1.00 55.19 115 ASP A CA 1
ATOM 894 C C . ASP A 1 115 ? 12.392 4.175 -7.250 1.00 55.19 115 ASP A C 1
ATOM 896 O O . ASP A 1 115 ? 11.203 4.451 -7.115 1.00 55.19 115 ASP A O 1
ATOM 900 N N . ARG A 1 116 ? 12.785 3.268 -8.156 1.00 57.22 116 ARG A N 1
ATOM 901 C CA . ARG A 1 116 ? 11.864 2.459 -8.975 1.00 57.22 116 ARG A CA 1
ATOM 902 C C . ARG A 1 116 ? 11.239 1.282 -8.218 1.00 57.22 116 ARG A C 1
ATOM 904 O O . ARG A 1 116 ? 10.082 0.953 -8.457 1.00 57.22 116 ARG A O 1
ATOM 911 N N . TRP A 1 117 ? 11.975 0.653 -7.303 1.00 55.78 117 TRP A N 1
ATOM 912 C CA . TRP A 1 117 ? 11.521 -0.543 -6.577 1.00 55.78 117 TRP A CA 1
ATOM 913 C C . TRP A 1 117 ? 10.641 -0.194 -5.379 1.00 55.78 117 TRP A C 1
ATOM 915 O O . TRP A 1 117 ? 9.777 -0.979 -4.993 1.00 55.78 117 TRP A O 1
ATOM 925 N N . SER A 1 118 ? 10.799 1.017 -4.838 1.00 54.81 118 SER A N 1
ATOM 926 C CA . SER A 1 118 ? 9.901 1.586 -3.831 1.00 54.81 118 SER A CA 1
ATOM 927 C C . SER A 1 118 ? 8.456 1.711 -4.327 1.00 54.81 118 SER A C 1
ATOM 929 O O . SER A 1 118 ? 7.537 1.453 -3.555 1.00 54.81 118 SER A O 1
ATOM 931 N N . GLY A 1 119 ? 8.251 2.027 -5.611 1.00 57.50 119 GLY A N 1
ATOM 932 C CA . GLY A 1 119 ? 6.927 2.063 -6.247 1.00 57.50 119 GLY A CA 1
ATOM 933 C C . GLY A 1 119 ? 6.326 0.682 -6.542 1.00 57.50 119 GLY A C 1
ATOM 934 O O . GLY A 1 119 ? 5.109 0.540 -6.633 1.00 57.50 119 GLY A O 1
ATOM 935 N N . MET A 1 120 ? 7.169 -0.350 -6.649 1.00 63.00 120 MET A N 1
ATOM 936 C CA . MET A 1 120 ? 6.761 -1.726 -6.966 1.00 63.00 120 MET A CA 1
ATOM 937 C C . MET A 1 120 ? 6.583 -2.615 -5.725 1.00 63.00 120 MET A C 1
ATOM 939 O O . MET A 1 120 ? 6.352 -3.822 -5.828 1.00 63.00 120 MET A O 1
ATOM 943 N N . LEU A 1 121 ? 6.659 -2.031 -4.531 1.00 64.56 121 LEU A N 1
ATOM 944 C CA . LEU A 1 121 ? 6.529 -2.766 -3.282 1.00 64.56 121 LEU A CA 1
ATOM 945 C C . LEU A 1 121 ? 5.145 -3.403 -3.135 1.00 64.56 121 LEU A C 1
ATOM 947 O O . LEU A 1 121 ? 4.117 -2.733 -3.188 1.00 64.56 121 LEU A O 1
ATOM 951 N N . GLY A 1 122 ? 5.140 -4.719 -2.925 1.00 61.69 122 GLY A N 1
ATOM 952 C CA . GLY A 1 122 ? 3.913 -5.501 -2.810 1.00 61.69 122 GLY A CA 1
ATOM 953 C C . GLY A 1 122 ? 3.303 -5.932 -4.145 1.00 61.69 122 GLY A C 1
ATOM 954 O O . GLY A 1 122 ? 2.241 -6.540 -4.119 1.00 61.69 122 GLY A O 1
ATOM 955 N N . TYR A 1 123 ? 3.934 -5.674 -5.295 1.00 65.06 123 TYR A N 1
ATOM 956 C CA . TYR A 1 123 ? 3.519 -6.295 -6.556 1.00 65.06 123 TYR A CA 1
ATOM 957 C C . TYR A 1 123 ? 4.015 -7.751 -6.652 1.00 65.06 123 TYR A C 1
ATOM 959 O O . TYR A 1 123 ? 5.129 -8.047 -6.209 1.00 65.06 123 TYR A O 1
ATOM 967 N N . PRO A 1 124 ? 3.230 -8.672 -7.246 1.00 64.25 124 PRO A N 1
ATOM 968 C CA . PRO A 1 124 ? 3.710 -10.007 -7.594 1.00 64.25 124 PRO A CA 1
ATOM 969 C C . PRO A 1 124 ? 4.946 -9.944 -8.498 1.00 64.25 124 PRO A C 1
ATOM 971 O O . PRO A 1 124 ? 5.060 -9.050 -9.338 1.00 64.25 124 PRO A O 1
ATOM 974 N N . ALA A 1 125 ? 5.847 -10.924 -8.376 1.00 67.06 125 ALA A N 1
ATOM 975 C CA . ALA A 1 125 ? 7.101 -10.952 -9.134 1.00 67.06 125 ALA A CA 1
ATOM 976 C C . ALA A 1 125 ? 6.889 -10.869 -10.657 1.00 67.06 125 ALA A C 1
ATOM 978 O O . ALA A 1 125 ? 7.664 -10.212 -11.346 1.00 67.06 125 ALA A O 1
ATOM 979 N N . CYS A 1 126 ? 5.812 -11.468 -11.179 1.00 66.50 126 CYS A N 1
ATOM 980 C CA . CYS A 1 126 ? 5.457 -11.366 -12.595 1.00 66.50 126 CYS A CA 1
ATOM 981 C C . CYS A 1 126 ? 5.130 -9.925 -13.018 1.00 66.50 126 CYS A C 1
ATOM 983 O O . CYS A 1 126 ? 5.606 -9.479 -14.056 1.00 66.50 126 CYS A O 1
ATOM 985 N N . CYS A 1 127 ? 4.388 -9.168 -12.203 1.00 69.19 127 CYS A N 1
ATOM 986 C CA . CYS A 1 127 ? 4.065 -7.768 -12.477 1.00 69.19 127 CYS A CA 1
ATOM 987 C C . CYS A 1 127 ? 5.313 -6.880 -12.416 1.00 69.19 127 CYS A C 1
ATOM 989 O O . CYS A 1 127 ? 5.489 -6.018 -13.270 1.00 69.19 127 CYS A O 1
ATOM 991 N N . VAL A 1 128 ? 6.195 -7.116 -11.437 1.00 72.00 128 VAL A N 1
ATOM 992 C CA . VAL A 1 128 ? 7.477 -6.399 -11.316 1.00 72.00 128 VAL A CA 1
ATOM 993 C C . VAL A 1 128 ? 8.360 -6.659 -12.534 1.00 72.00 128 VAL A C 1
ATOM 995 O O . VAL A 1 128 ? 8.944 -5.724 -13.081 1.00 72.00 128 VAL A O 1
ATOM 998 N N . ARG A 1 129 ? 8.423 -7.917 -12.987 1.00 72.94 129 ARG A N 1
ATOM 999 C CA . ARG A 1 129 ? 9.176 -8.317 -14.177 1.00 72.94 129 ARG A CA 1
ATOM 1000 C C . ARG A 1 129 ? 8.632 -7.632 -15.430 1.00 72.94 129 ARG A C 1
ATOM 1002 O O . ARG A 1 129 ? 9.391 -6.935 -16.086 1.00 72.94 129 ARG A O 1
ATOM 1009 N N . MET A 1 130 ? 7.330 -7.750 -15.704 1.00 72.62 130 MET A N 1
ATOM 1010 C CA . MET A 1 130 ? 6.708 -7.125 -16.883 1.00 72.62 130 MET A CA 1
ATOM 1011 C C . MET A 1 130 ? 6.863 -5.603 -16.885 1.00 72.62 130 MET A C 1
ATOM 1013 O O . MET A 1 130 ? 7.163 -5.012 -17.915 1.00 72.62 130 MET A O 1
ATOM 1017 N N . HIS A 1 131 ? 6.705 -4.953 -15.729 1.00 71.50 131 HIS A N 1
ATOM 1018 C CA . HIS A 1 131 ? 6.922 -3.513 -15.620 1.00 71.50 131 HIS A CA 1
ATOM 1019 C C . HIS A 1 131 ? 8.388 -3.122 -15.848 1.00 71.50 131 HIS A C 1
ATOM 1021 O O . HIS A 1 131 ? 8.657 -2.098 -16.472 1.00 71.50 131 HIS A O 1
ATOM 1027 N N . SER A 1 132 ? 9.338 -3.933 -15.374 1.00 73.00 132 SER A N 1
ATOM 1028 C CA . SER A 1 132 ? 10.767 -3.734 -15.652 1.00 73.00 132 SER A CA 1
ATOM 1029 C C . SER A 1 132 ? 11.070 -3.887 -17.144 1.00 73.00 132 SER A C 1
ATOM 1031 O O . SER A 1 132 ? 11.656 -2.985 -17.728 1.00 73.00 132 SER A O 1
ATOM 1033 N N . GLU A 1 133 ? 10.575 -4.954 -17.775 1.00 74.44 133 GLU A N 1
ATOM 1034 C CA . GLU A 1 133 ? 10.715 -5.198 -19.217 1.00 74.44 133 GLU A CA 1
ATOM 1035 C C . GLU A 1 133 ? 10.123 -4.048 -20.048 1.00 74.44 133 GLU A C 1
ATOM 1037 O O . GLU A 1 133 ? 10.749 -3.563 -20.988 1.00 74.44 133 GLU A O 1
ATOM 1042 N N . TRP A 1 134 ? 8.944 -3.548 -19.673 1.00 74.75 134 TRP A N 1
ATOM 1043 C CA . TRP A 1 134 ? 8.327 -2.400 -20.336 1.00 74.75 134 TRP A CA 1
ATOM 1044 C C . TRP A 1 134 ? 9.157 -1.117 -20.169 1.00 74.75 134 TRP A C 1
ATOM 1046 O O . TRP A 1 134 ? 9.370 -0.381 -21.137 1.00 74.75 134 TRP A O 1
ATOM 1056 N N . LEU A 1 135 ? 9.688 -0.859 -18.970 1.00 70.12 135 LEU A N 1
ATOM 1057 C CA . LEU A 1 135 ? 10.574 0.281 -18.718 1.00 70.12 135 LEU A CA 1
ATOM 1058 C C . LEU A 1 135 ? 11.901 0.195 -19.479 1.00 70.12 135 LEU A C 1
ATOM 1060 O O . LEU A 1 135 ? 12.404 1.238 -19.895 1.00 70.12 135 LEU A O 1
ATOM 1064 N N . ASP A 1 136 ? 12.455 -1.001 -19.683 1.00 76.38 136 ASP A N 1
ATOM 1065 C CA . ASP A 1 136 ? 13.681 -1.204 -20.467 1.00 76.38 136 ASP A CA 1
ATOM 1066 C C . ASP A 1 136 ? 13.480 -0.821 -2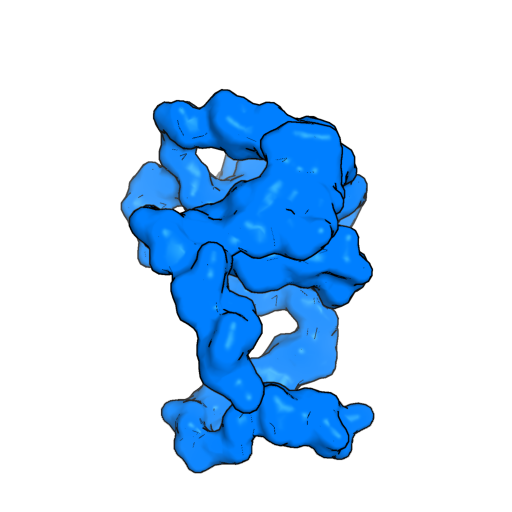1.944 1.00 76.38 136 ASP A C 1
ATOM 1068 O O . ASP A 1 136 ? 14.421 -0.404 -22.617 1.00 76.38 136 ASP A O 1
ATOM 1072 N N . THR A 1 137 ? 12.232 -0.850 -22.429 1.00 76.25 137 THR A N 1
ATOM 1073 C CA . THR A 1 137 ? 11.853 -0.308 -23.748 1.00 76.25 137 THR A CA 1
ATOM 1074 C C . THR A 1 137 ? 11.537 1.192 -23.738 1.00 76.25 137 THR A C 1
ATOM 1076 O O . THR A 1 137 ? 11.120 1.733 -24.760 1.00 76.25 137 THR A O 1
ATOM 1079 N N . MET A 1 138 ? 11.680 1.878 -22.597 1.00 68.94 138 MET A N 1
ATOM 1080 C CA . MET A 1 138 ? 11.247 3.271 -22.384 1.00 68.94 138 MET A CA 1
ATOM 1081 C C . MET A 1 138 ? 9.763 3.505 -22.720 1.00 68.94 138 MET A C 1
ATOM 1083 O O . MET A 1 138 ? 9.361 4.607 -23.086 1.00 68.94 138 MET A O 1
ATOM 1087 N N . GLY A 1 139 ? 8.940 2.461 -22.598 1.00 63.97 139 GLY A N 1
ATOM 1088 C CA . GLY A 1 139 ? 7.526 2.499 -22.961 1.00 63.97 139 GLY A CA 1
ATOM 1089 C C . GLY A 1 139 ? 7.239 2.449 -24.465 1.00 63.97 139 GLY A C 1
ATOM 1090 O O . GLY A 1 139 ? 6.095 2.664 -24.855 1.00 63.97 139 GLY A O 1
ATOM 1091 N N . HIS A 1 140 ? 8.242 2.158 -25.304 1.00 72.06 140 HIS A N 1
ATOM 1092 C CA . HIS A 1 140 ? 8.076 1.974 -26.752 1.00 72.06 140 HIS A CA 1
ATOM 1093 C C . HIS A 1 140 ? 7.767 0.521 -27.164 1.00 72.06 140 HIS A C 1
ATOM 1095 O O . HIS A 1 140 ? 7.530 0.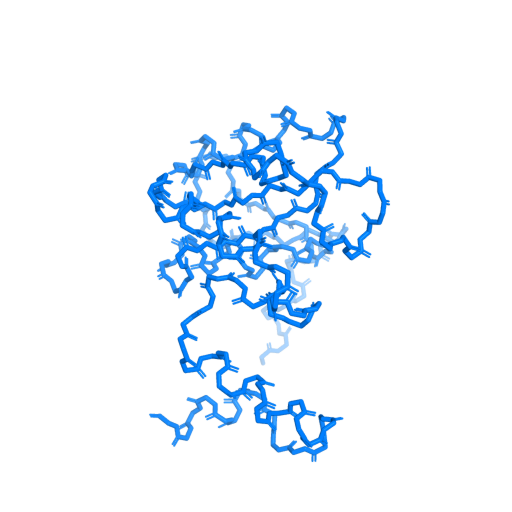263 -28.343 1.00 72.06 140 HIS A O 1
ATOM 1101 N N . GLY A 1 141 ? 7.794 -0.429 -26.225 1.00 70.19 141 GLY A N 1
ATOM 1102 C CA . GLY A 1 141 ? 7.390 -1.820 -26.442 1.00 70.19 141 GLY A CA 1
ATOM 1103 C C . GLY A 1 141 ? 5.868 -2.037 -26.410 1.00 70.19 141 GLY A C 1
ATOM 1104 O O . GLY A 1 141 ? 5.106 -1.077 -26.281 1.00 70.19 141 GLY A O 1
ATOM 1105 N N . PRO A 1 142 ? 5.411 -3.302 -26.510 1.00 66.19 142 PRO A N 1
ATOM 1106 C CA . PRO A 1 142 ? 4.008 -3.665 -26.306 1.00 66.19 142 PRO A CA 1
ATOM 1107 C C . PRO A 1 142 ? 3.493 -3.128 -24.968 1.00 66.19 142 PRO A C 1
ATOM 1109 O O . PRO A 1 142 ? 4.246 -3.070 -23.992 1.00 66.19 142 PRO A O 1
ATOM 1112 N N . ASP A 1 143 ? 2.222 -2.730 -24.908 1.00 68.56 143 ASP A N 1
ATOM 1113 C CA . ASP A 1 143 ? 1.665 -2.211 -23.662 1.00 68.56 143 ASP A CA 1
ATOM 1114 C C . ASP A 1 143 ? 1.602 -3.303 -22.568 1.00 68.56 143 ASP A C 1
ATOM 1116 O O . ASP A 1 143 ? 1.583 -4.507 -22.842 1.00 68.56 143 ASP A O 1
ATOM 1120 N N . LEU A 1 144 ? 1.574 -2.877 -21.300 1.00 61.25 144 LEU A N 1
ATOM 1121 C CA . LEU A 1 144 ? 1.595 -3.778 -20.139 1.00 61.25 144 LEU A CA 1
ATOM 1122 C C . LEU A 1 144 ? 0.408 -4.751 -20.077 1.00 61.25 144 LEU A C 1
ATOM 1124 O O . LEU A 1 144 ? 0.543 -5.845 -19.529 1.00 61.25 144 LEU A O 1
ATOM 1128 N N . VAL A 1 145 ? -0.748 -4.360 -20.609 1.00 61.19 145 VAL A N 1
ATOM 1129 C CA . VAL A 1 145 ? -1.943 -5.199 -20.715 1.00 61.19 145 VAL A CA 1
ATOM 1130 C C . VAL A 1 145 ? -1.703 -6.302 -21.741 1.00 61.19 145 VAL A C 1
ATOM 1132 O O . VAL A 1 145 ? -1.923 -7.470 -21.426 1.00 61.19 145 VAL A O 1
ATOM 1135 N N . GLU A 1 146 ? -1.176 -5.978 -22.923 1.00 64.00 146 GLU A N 1
ATOM 1136 C CA . GLU A 1 146 ? -0.815 -6.997 -23.917 1.00 64.00 146 GLU A CA 1
ATOM 1137 C C . GLU A 1 146 ? 0.237 -7.980 -23.395 1.00 64.00 146 GLU A C 1
ATOM 1139 O O . GLU A 1 146 ? 0.123 -9.185 -23.620 1.00 64.00 146 GLU A O 1
ATOM 1144 N N . MET A 1 147 ? 1.250 -7.491 -22.676 1.00 64.38 147 MET A N 1
ATOM 1145 C CA . MET A 1 147 ? 2.282 -8.343 -22.074 1.00 64.38 147 MET A CA 1
ATOM 1146 C C . MET A 1 147 ? 1.709 -9.303 -21.019 1.00 64.38 147 MET A C 1
ATOM 1148 O O . MET A 1 147 ? 2.171 -10.442 -20.909 1.00 64.38 147 MET A O 1
ATOM 1152 N N . ALA A 1 148 ? 0.687 -8.869 -20.274 1.00 58.66 148 ALA A N 1
ATOM 1153 C CA . ALA A 1 148 ? 0.026 -9.678 -19.252 1.00 58.66 148 ALA A CA 1
ATOM 1154 C C . ALA A 1 148 ? -0.843 -10.805 -19.830 1.00 58.66 148 ALA A C 1
ATOM 1156 O O . ALA A 1 148 ? -1.012 -11.820 -19.167 1.00 58.66 148 ALA A O 1
ATOM 1157 N N . PHE A 1 149 ? -1.366 -10.658 -21.053 1.00 63.12 149 PHE A N 1
ATOM 1158 C CA . PHE A 1 149 ? -2.164 -11.697 -21.723 1.00 63.12 149 PHE A CA 1
ATOM 1159 C C . PHE A 1 149 ? -1.329 -12.750 -22.469 1.00 63.12 149 PHE A C 1
ATOM 1161 O O . PHE A 1 149 ? -1.882 -13.742 -22.942 1.00 63.12 149 PHE A O 1
ATOM 1168 N N . ARG A 1 150 ? -0.015 -12.540 -22.606 1.00 62.38 150 ARG A N 1
ATOM 1169 C CA . ARG A 1 150 ? 0.905 -13.460 -23.299 1.00 62.38 150 ARG A CA 1
ATOM 1170 C C . ARG A 1 150 ? 1.660 -14.409 -22.354 1.00 62.38 150 ARG A C 1
ATOM 1172 O O . ARG A 1 150 ? 2.369 -15.282 -22.849 1.00 62.38 150 ARG A O 1
ATOM 1179 N N . ASN A 1 151 ? 1.534 -14.227 -21.037 1.00 49.09 151 ASN A N 1
ATOM 1180 C CA . ASN A 1 151 ? 2.143 -15.051 -19.981 1.00 49.09 151 ASN A CA 1
ATOM 1181 C C . ASN A 1 151 ? 1.075 -15.813 -19.191 1.00 49.09 151 ASN A C 1
ATOM 1183 O O . ASN A 1 151 ? 1.448 -16.838 -18.580 1.00 49.09 151 ASN A O 1
#

Radius of gyration: 16.75 Å; chains: 1; bounding box: 43×32×38 Å

Secondary structure (DSSP, 8-state):
-GGGTTTSEETTEEEPSS-SBTTB-EEETT-TTHHHHHHHHHTS-SEEEEEE-TTTHHHHHHHHHHTT-EEEEHHHHHTS----SSTT-EEEEEES-HHHHHHHHHHHT-TTS-HHHHHTTT--HHHHHHHHHHHHTTT-SS-HHHHHH--

pLDDT: mean 71.37, std 13.56, range [28.8, 93.69]

Foldseek 3Di:
DVPVPPPQDDPQKGAAPDALFVVRGIDGNPPPCPVVVVCQSVVQFQKDKDFAAPVCVVVVVVVCVRNQKDKDQLCVLLVHDFDDPDPRTGMMMIGNDPVLRSVLSVVSSDPVCPPLVNRCRRHDPLLVVLVVVCVVVVNPDDDSVVVVVVD